Protein AF-A0A9D6NGB7-F1 (afdb_monomer_lite)

Structure (mmCIF, N/CA/C/O backbone):
data_AF-A0A9D6NGB7-F1
#
_entry.id   AF-A0A9D6NGB7-F1
#
loop_
_atom_site.group_PDB
_atom_site.id
_atom_site.type_symbol
_atom_site.label_atom_id
_atom_site.label_alt_id
_atom_site.label_comp_id
_atom_site.label_asym_id
_atom_site.label_entity_id
_atom_site.label_seq_id
_atom_site.pdbx_PDB_ins_code
_atom_site.Cartn_x
_atom_site.Cartn_y
_atom_site.Cartn_z
_atom_site.occupancy
_atom_site.B_iso_or_equiv
_atom_site.auth_seq_id
_atom_site.auth_comp_id
_atom_site.auth_asym_id
_atom_site.auth_atom_id
_atom_site.pdbx_PDB_model_num
ATOM 1 N N . GLU A 1 1 ? -18.350 3.007 12.636 1.00 78.06 1 GLU A N 1
ATOM 2 C CA . GLU A 1 1 ? -17.780 3.353 11.310 1.00 78.06 1 GLU A CA 1
ATOM 3 C C . GLU A 1 1 ? -17.789 2.134 10.390 1.00 78.06 1 GLU A C 1
ATOM 5 O O . GLU A 1 1 ? -17.838 1.021 10.893 1.00 78.06 1 GLU A O 1
ATOM 10 N N . LYS A 1 2 ? -17.762 2.313 9.060 1.00 90.50 2 LYS A N 1
ATOM 11 C CA . LYS A 1 2 ? -17.930 1.222 8.070 1.00 90.50 2 LYS A CA 1
ATOM 12 C C . LYS A 1 2 ? -16.674 0.355 7.826 1.00 90.50 2 LYS A C 1
ATOM 14 O O . LYS A 1 2 ? -16.706 -0.489 6.940 1.00 90.50 2 LYS A O 1
ATOM 19 N N . GLY A 1 3 ? -15.575 0.568 8.558 1.00 94.38 3 GLY A N 1
ATOM 20 C CA . GLY A 1 3 ? -14.343 -0.234 8.443 1.00 94.38 3 GLY A CA 1
ATOM 21 C C . GLY A 1 3 ? -13.399 0.145 7.291 1.00 94.38 3 GLY A C 1
ATOM 22 O O . GLY A 1 3 ? -12.515 -0.634 6.944 1.00 94.38 3 GLY A O 1
ATOM 23 N N . TYR A 1 4 ? -13.571 1.319 6.678 1.00 96.06 4 TYR A N 1
ATOM 24 C CA . TYR A 1 4 ? -12.687 1.816 5.617 1.00 96.06 4 TYR A CA 1
ATOM 25 C C . TYR A 1 4 ? -11.495 2.566 6.214 1.00 96.06 4 TYR A C 1
ATOM 27 O O . TYR A 1 4 ? -11.649 3.690 6.678 1.00 96.06 4 TYR A O 1
ATOM 35 N N . VAL A 1 5 ? -10.313 1.950 6.167 1.00 96.06 5 VAL A N 1
ATOM 36 C CA . VAL A 1 5 ? -9.067 2.541 6.695 1.00 96.06 5 VAL A CA 1
ATOM 37 C C . VAL A 1 5 ? -8.230 3.216 5.598 1.00 96.06 5 VAL A C 1
ATOM 39 O O . VAL A 1 5 ? -7.526 4.183 5.865 1.00 96.06 5 VAL A O 1
ATOM 42 N N . SER A 1 6 ? -8.343 2.768 4.341 1.00 95.44 6 SER A N 1
ATOM 43 C CA . SER A 1 6 ? -7.670 3.374 3.183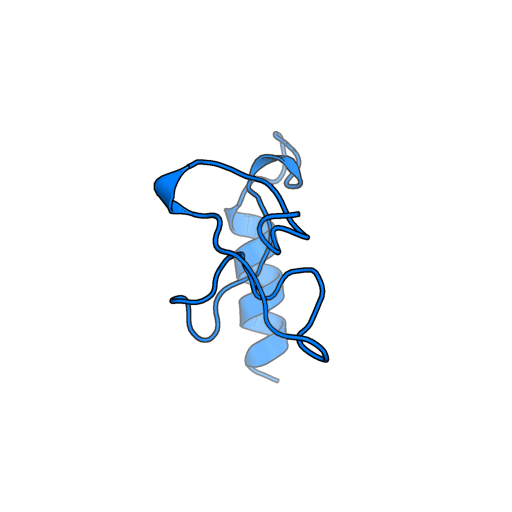 1.00 95.44 6 SER A CA 1
ATOM 44 C C . SER A 1 6 ? -8.675 3.694 2.078 1.00 95.44 6 SER A C 1
ATOM 46 O O . SER A 1 6 ? -9.275 2.796 1.484 1.00 95.44 6 SER A O 1
ATOM 48 N N . ILE A 1 7 ? -8.863 4.988 1.808 1.00 95.25 7 ILE A N 1
ATOM 49 C CA . ILE A 1 7 ? -9.854 5.506 0.857 1.00 95.25 7 ILE A CA 1
ATOM 50 C C . ILE A 1 7 ? -9.190 5.766 -0.505 1.00 95.25 7 ILE A C 1
ATOM 52 O O . ILE A 1 7 ? -8.052 6.220 -0.590 1.00 95.25 7 ILE A O 1
ATOM 56 N N . GLY A 1 8 ? -9.896 5.436 -1.585 1.00 92.81 8 GLY A N 1
ATOM 57 C CA . GLY A 1 8 ? -9.473 5.654 -2.970 1.00 92.81 8 GLY A CA 1
ATOM 58 C C . GLY A 1 8 ? -10.689 5.729 -3.892 1.00 92.81 8 GLY A C 1
ATOM 59 O O . GLY A 1 8 ? -11.785 6.049 -3.438 1.00 92.81 8 GLY A O 1
ATOM 60 N N . CYS A 1 9 ? -10.523 5.404 -5.176 1.00 94.62 9 CYS A N 1
ATOM 61 C CA . CYS A 1 9 ? -11.652 5.305 -6.103 1.00 94.62 9 CYS A CA 1
ATOM 62 C C . CYS A 1 9 ? -12.685 4.290 -5.592 1.00 94.62 9 CYS A C 1
ATOM 64 O O . CYS A 1 9 ? -12.306 3.220 -5.112 1.00 94.62 9 CYS A O 1
ATOM 66 N N . ALA A 1 10 ? -13.974 4.597 -5.762 1.00 94.69 10 ALA A N 1
ATOM 67 C CA . ALA A 1 10 ? -15.082 3.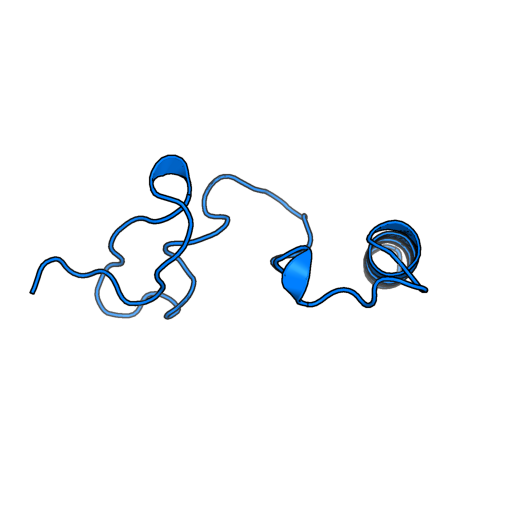764 -5.294 1.00 94.69 10 ALA A CA 1
ATOM 68 C C . ALA A 1 10 ? -14.961 2.259 -5.634 1.00 94.69 10 ALA A C 1
ATOM 70 O O . ALA A 1 10 ? -15.150 1.456 -4.724 1.00 94.69 10 ALA A O 1
ATOM 71 N N . PRO A 1 11 ? -14.591 1.833 -6.863 1.00 94.38 11 PRO A N 1
ATOM 72 C CA . PRO A 1 11 ? -14.472 0.401 -7.170 1.00 94.38 11 PRO A CA 1
ATOM 73 C C . PRO A 1 11 ? -13.226 -0.264 -6.561 1.00 94.38 11 PRO A C 1
ATOM 75 O O . PRO A 1 11 ? -13.130 -1.487 -6.528 1.00 94.38 11 PRO A O 1
ATOM 78 N N . CYS A 1 12 ? -12.258 0.525 -6.093 1.00 94.12 12 CYS A N 1
ATOM 79 C CA . CYS A 1 12 ? -10.929 0.057 -5.709 1.00 94.12 12 CYS A CA 1
ATOM 80 C C . CYS A 1 12 ? -10.676 0.082 -4.196 1.00 94.12 12 CYS A C 1
ATOM 82 O O . CYS A 1 12 ? -9.576 -0.280 -3.776 1.00 94.12 12 CYS A O 1
ATOM 84 N N . ALA A 1 13 ? -11.6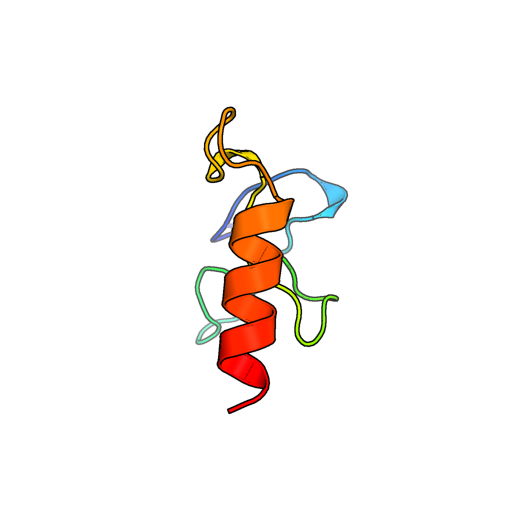45 0.536 -3.397 1.00 95.69 13 ALA A N 1
ATOM 85 C CA . ALA A 1 13 ? -11.564 0.622 -1.945 1.00 95.69 13 ALA A CA 1
ATOM 86 C C . ALA A 1 13 ? -12.610 -0.294 -1.301 1.00 95.69 13 ALA A C 1
ATOM 88 O O . ALA A 1 13 ? -13.780 -0.275 -1.672 1.00 95.69 13 ALA A O 1
ATOM 89 N N . ARG A 1 14 ? -12.192 -1.078 -0.308 1.00 96.56 14 ARG A N 1
ATOM 90 C CA . ARG A 1 14 ? -13.074 -1.940 0.488 1.00 96.56 14 ARG A CA 1
ATOM 91 C C . ARG A 1 14 ? -12.753 -1.804 1.981 1.00 96.56 14 ARG A C 1
ATOM 93 O O . ARG A 1 14 ? -11.630 -1.412 2.314 1.00 96.56 14 ARG A O 1
ATOM 100 N N . PRO A 1 15 ? -13.694 -2.137 2.879 1.00 97.38 15 PRO A N 1
ATOM 101 C CA . PRO A 1 15 ? -13.393 -2.189 4.300 1.00 97.38 15 PRO A CA 1
ATOM 102 C C . PRO A 1 15 ? -12.414 -3.329 4.611 1.00 97.38 15 PRO A C 1
ATOM 104 O O . PRO A 1 15 ? -12.345 -4.311 3.866 1.00 97.38 15 PRO A O 1
ATOM 107 N N . ILE A 1 16 ? -11.670 -3.192 5.708 1.00 97.25 16 ILE A N 1
ATOM 108 C CA . ILE A 1 16 ? -10.703 -4.192 6.186 1.00 97.25 16 ILE A CA 1
ATOM 109 C C . ILE A 1 16 ? -11.151 -4.809 7.510 1.00 97.25 16 ILE A C 1
ATOM 111 O O . ILE A 1 16 ? -11.944 -4.218 8.249 1.00 97.25 16 ILE A O 1
ATOM 115 N N . ARG A 1 17 ? -10.641 -6.003 7.818 1.00 95.81 17 ARG A N 1
ATOM 116 C CA . ARG A 1 17 ? -10.871 -6.658 9.115 1.00 95.81 17 ARG A CA 1
ATOM 117 C C . ARG A 1 17 ? -9.862 -6.186 10.169 1.00 95.81 17 ARG A C 1
ATOM 119 O O . ARG A 1 17 ? -8.768 -5.744 9.817 1.00 95.81 17 ARG A O 1
ATOM 126 N N . PRO A 1 18 ? -10.186 -6.314 11.468 1.00 95.12 18 PRO A N 1
ATOM 127 C CA . PRO A 1 18 ? -9.209 -6.095 12.529 1.00 95.12 18 PRO A CA 1
ATOM 128 C C . PRO A 1 18 ? -7.954 -6.953 12.323 1.00 95.12 18 PRO A C 1
ATOM 130 O O . PRO A 1 18 ? -8.055 -8.142 12.032 1.00 95.12 18 PRO A O 1
ATOM 133 N N . GLY A 1 19 ? -6.778 -6.339 12.467 1.00 95.06 19 GLY A N 1
ATOM 134 C CA . GLY A 1 19 ? -5.482 -7.002 12.280 1.00 95.06 19 GLY A CA 1
ATOM 135 C C . GLY A 1 19 ? -4.982 -7.061 10.832 1.00 95.06 19 GLY A C 1
ATOM 136 O O . GLY A 1 19 ? -3.824 -7.408 10.615 1.00 95.06 19 GLY A O 1
ATOM 137 N N . GLU A 1 20 ? -5.798 -6.690 9.840 1.00 95.81 20 GLU A N 1
ATOM 138 C CA . GLU A 1 20 ? -5.316 -6.535 8.466 1.00 95.81 20 GLU A CA 1
ATOM 139 C C . GLU A 1 20 ? -4.454 -5.275 8.317 1.00 95.81 20 GLU A C 1
ATOM 141 O O . GLU A 1 20 ? -4.578 -4.303 9.066 1.00 95.81 20 GLU A O 1
ATOM 146 N N . SER A 1 21 ? -3.587 -5.275 7.300 1.00 95.19 21 SER A N 1
ATOM 147 C CA . SER A 1 21 ? -2.835 -4.075 6.931 1.00 95.19 21 SER A CA 1
ATOM 148 C C . SER A 1 21 ? -3.796 -2.901 6.681 1.00 95.19 21 SER A C 1
ATOM 150 O O . SER A 1 21 ? -4.797 -3.089 5.984 1.00 95.19 21 SER A O 1
ATOM 152 N N . PRO A 1 22 ? -3.472 -1.668 7.121 1.00 95.81 22 PRO A N 1
ATOM 153 C CA . PRO A 1 22 ? -4.285 -0.479 6.845 1.00 95.81 22 PRO A CA 1
ATOM 154 C C . PRO A 1 22 ? -4.602 -0.268 5.356 1.00 95.81 22 PRO A C 1
ATOM 156 O O . PRO A 1 22 ? -5.616 0.336 5.013 1.00 95.81 22 PRO A O 1
ATOM 159 N N . ARG A 1 23 ? -3.750 -0.788 4.457 1.00 95.25 23 ARG A N 1
ATOM 160 C CA . ARG A 1 23 ? -3.934 -0.718 2.999 1.00 95.25 23 ARG A CA 1
ATOM 161 C C . ARG A 1 23 ? -4.503 -1.995 2.368 1.00 95.25 23 ARG A C 1
ATOM 163 O O . ARG A 1 23 ? -4.644 -2.029 1.152 1.00 95.25 23 ARG A O 1
ATOM 170 N N . ALA A 1 24 ? -4.881 -3.016 3.142 1.00 96.00 24 ALA A N 1
ATOM 171 C CA . ALA A 1 24 ? -5.454 -4.273 2.628 1.00 96.00 24 ALA A CA 1
ATOM 172 C C . ALA A 1 24 ? -6.798 -4.086 1.892 1.00 96.00 24 ALA A C 1
ATOM 174 O O . ALA A 1 24 ? -7.261 -4.972 1.167 1.00 96.00 24 ALA A O 1
ATOM 175 N N . GLY A 1 25 ? -7.426 -2.920 2.065 1.00 96.00 25 GLY A N 1
ATOM 176 C CA . GLY A 1 25 ? -8.618 -2.502 1.334 1.00 96.00 25 GLY A CA 1
ATOM 177 C C . GLY A 1 25 ? -8.343 -2.031 -0.100 1.00 96.00 25 GLY A C 1
ATOM 178 O O . GLY A 1 25 ? -9.283 -1.824 -0.862 1.00 96.00 25 GLY A O 1
ATOM 179 N N . ARG A 1 26 ? -7.073 -1.861 -0.482 1.00 96.25 26 ARG A N 1
ATOM 180 C CA . ARG A 1 26 ? -6.609 -1.410 -1.800 1.00 96.25 26 ARG A CA 1
ATOM 181 C C . ARG A 1 26 ? -5.745 -2.507 -2.429 1.00 96.25 26 ARG A C 1
ATOM 183 O O . ARG A 1 26 ? -5.050 -3.222 -1.715 1.00 96.25 26 ARG A O 1
ATOM 190 N N . TRP A 1 27 ? -5.782 -2.641 -3.757 1.00 93.88 27 TRP A N 1
ATOM 191 C CA . TRP A 1 27 ? -4.989 -3.637 -4.507 1.00 93.88 27 TRP A CA 1
ATOM 192 C C . TRP A 1 27 ? -5.200 -5.098 -4.061 1.00 93.88 27 TRP A C 1
ATOM 194 O O . TRP A 1 27 ? -4.302 -5.933 -4.209 1.00 93.88 27 TRP A O 1
ATOM 204 N N . TRP A 1 28 ? -6.373 -5.412 -3.502 1.00 92.69 28 TRP A N 1
ATOM 205 C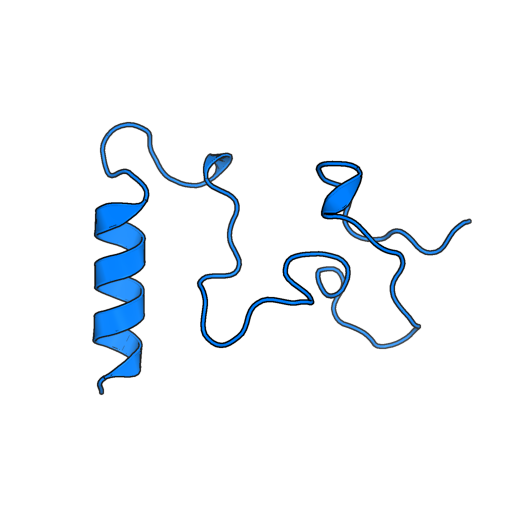 CA . TRP A 1 28 ? -6.673 -6.706 -2.881 1.00 92.69 28 TRP A CA 1
ATOM 206 C C . TRP A 1 28 ? -6.842 -7.863 -3.876 1.00 92.69 28 TRP A C 1
ATOM 208 O O . TRP A 1 28 ? -6.769 -9.022 -3.478 1.00 92.69 28 TRP A O 1
ATOM 218 N N . TRP A 1 29 ? -7.083 -7.552 -5.152 1.00 91.75 29 TRP A N 1
ATOM 219 C CA . TRP A 1 29 ? -7.209 -8.523 -6.247 1.00 91.75 29 TRP A CA 1
ATOM 220 C C . TRP A 1 29 ? -5.903 -8.733 -7.022 1.00 91.75 29 TRP A C 1
ATOM 222 O O . TRP A 1 29 ? -5.776 -9.689 -7.783 1.00 91.75 29 TRP A O 1
ATOM 232 N N . GLU A 1 30 ? -4.934 -7.836 -6.866 1.00 90.19 30 GLU A N 1
ATOM 233 C CA . GLU A 1 30 ? -3.687 -7.876 -7.621 1.00 90.19 30 GLU A CA 1
ATOM 234 C C . GLU A 1 30 ? -2.683 -8.837 -6.972 1.00 90.19 30 GLU A C 1
ATOM 236 O O . GLU A 1 30 ? -2.438 -8.769 -5.765 1.00 90.19 30 GLU A O 1
ATOM 241 N N . LYS A 1 31 ? -2.029 -9.667 -7.784 1.00 88.25 31 LYS A N 1
ATOM 242 C CA . LYS A 1 31 ? -0.938 -10.558 -7.365 1.00 88.25 31 LYS A CA 1
ATOM 243 C C . LYS A 1 31 ? 0.371 -10.060 -7.959 1.00 88.25 31 LYS A C 1
ATOM 245 O O . LYS A 1 31 ? 0.374 -9.641 -9.112 1.00 88.25 31 LYS A O 1
ATOM 250 N N . ASP A 1 32 ? 1.423 -10.032 -7.145 1.00 85.38 32 ASP A N 1
ATOM 251 C CA . ASP A 1 32 ? 2.799 -9.687 -7.542 1.00 85.38 32 ASP A CA 1
ATOM 252 C C . ASP A 1 32 ? 2.962 -8.347 -8.286 1.00 85.38 32 ASP A C 1
ATOM 254 O O . ASP A 1 32 ? 3.955 -8.104 -8.963 1.00 85.38 32 ASP A O 1
ATOM 258 N N . ALA A 1 33 ? 1.992 -7.441 -8.133 1.00 82.19 33 ALA A N 1
ATOM 259 C CA . ALA A 1 33 ? 2.001 -6.121 -8.746 1.00 82.19 33 ALA A CA 1
ATOM 260 C C . ALA A 1 33 ? 2.401 -5.033 -7.734 1.00 82.19 33 ALA A C 1
ATOM 262 O O . ALA A 1 33 ? 2.089 -5.157 -6.540 1.00 82.19 33 ALA A O 1
ATOM 263 N N . PRO A 1 34 ? 3.028 -3.932 -8.193 1.00 83.06 34 PRO A N 1
ATOM 264 C CA . PRO A 1 34 ? 3.358 -2.810 -7.329 1.00 83.06 34 PRO A CA 1
ATOM 265 C C . PRO A 1 34 ? 2.104 -2.189 -6.709 1.00 83.06 34 PRO A C 1
ATOM 267 O O . PRO A 1 34 ? 1.162 -1.807 -7.399 1.00 83.06 34 PRO A O 1
ATOM 270 N N . LYS A 1 35 ? 2.111 -2.063 -5.384 1.00 89.69 35 LYS A N 1
ATOM 271 C CA . LYS A 1 35 ? 0.968 -1.609 -4.586 1.00 89.69 35 LYS A CA 1
ATOM 272 C C . LYS A 1 35 ? 0.993 -0.100 -4.404 1.00 89.69 35 LYS A C 1
ATOM 274 O O . LYS A 1 35 ? 0.953 0.371 -3.271 1.00 89.69 35 LYS A O 1
ATOM 279 N N . GLU A 1 36 ? 1.129 0.648 -5.497 1.00 89.88 36 GLU A N 1
ATOM 280 C CA . GLU A 1 36 ? 1.233 2.102 -5.421 1.00 89.88 36 GLU A CA 1
ATOM 281 C C . GLU A 1 36 ? 0.415 2.832 -6.487 1.00 89.88 36 GLU A C 1
ATOM 283 O O . GLU A 1 36 ? 0.262 2.361 -7.613 1.00 89.88 36 GLU A O 1
ATOM 288 N N . CYS A 1 37 ? -0.189 3.961 -6.103 1.00 88.56 37 CYS A N 1
ATOM 289 C CA . CYS A 1 37 ? -1.015 4.751 -7.012 1.00 88.56 37 CYS A CA 1
ATOM 290 C C . CYS A 1 37 ? -0.130 5.486 -8.024 1.00 88.56 37 CYS A C 1
ATOM 292 O O . CYS A 1 37 ? 0.917 6.013 -7.655 1.00 88.56 37 CYS A O 1
ATOM 294 N N . GLY A 1 38 ? -0.592 5.623 -9.271 1.00 82.31 38 GLY A N 1
ATOM 295 C CA . GLY A 1 38 ? 0.123 6.401 -10.290 1.00 82.31 38 GLY A CA 1
ATOM 296 C C . GLY A 1 38 ? 0.348 7.868 -9.900 1.00 82.31 38 GLY A C 1
ATOM 297 O O . GLY A 1 38 ? 1.303 8.472 -10.366 1.00 82.31 38 GLY A O 1
ATOM 298 N N . MET A 1 39 ? -0.463 8.416 -8.985 1.00 84.00 39 MET A N 1
ATOM 299 C CA . MET A 1 39 ? -0.267 9.755 -8.405 1.00 84.00 39 MET A CA 1
ATOM 300 C C . MET A 1 39 ? 1.041 9.906 -7.619 1.00 84.00 39 MET A C 1
ATOM 302 O O . MET A 1 39 ? 1.489 11.025 -7.404 1.00 84.00 39 MET A O 1
ATOM 306 N N . HIS A 1 40 ? 1.632 8.805 -7.156 1.00 84.19 40 HIS A N 1
ATOM 307 C CA . HIS A 1 40 ? 2.901 8.825 -6.430 1.00 84.19 40 HIS A CA 1
ATOM 308 C C . HIS A 1 40 ? 4.103 8.584 -7.352 1.00 84.19 40 HIS A C 1
ATOM 310 O O . HIS A 1 40 ? 5.247 8.647 -6.904 1.00 84.19 40 HIS A O 1
ATOM 316 N N . CYS A 1 41 ? 3.866 8.313 -8.637 1.00 78.62 41 CYS A N 1
ATOM 317 C CA . CYS A 1 41 ? 4.913 8.312 -9.646 1.00 78.62 41 CYS A CA 1
ATOM 318 C C . CYS A 1 41 ? 5.129 9.749 -10.133 1.00 78.62 41 CYS A C 1
ATOM 320 O O . CYS A 1 41 ? 4.167 10.487 -10.346 1.00 78.62 41 CYS A O 1
ATOM 322 N N . SER A 1 42 ? 6.388 10.152 -10.324 1.00 75.69 42 SER A N 1
ATOM 323 C CA . SER A 1 42 ? 6.667 11.454 -10.933 1.00 75.69 42 SER A CA 1
ATOM 324 C C . SER A 1 42 ? 6.181 11.463 -12.387 1.00 75.69 42 SER A C 1
ATOM 326 O O . SER A 1 42 ? 6.212 10.431 -13.065 1.00 75.69 42 SER A O 1
AT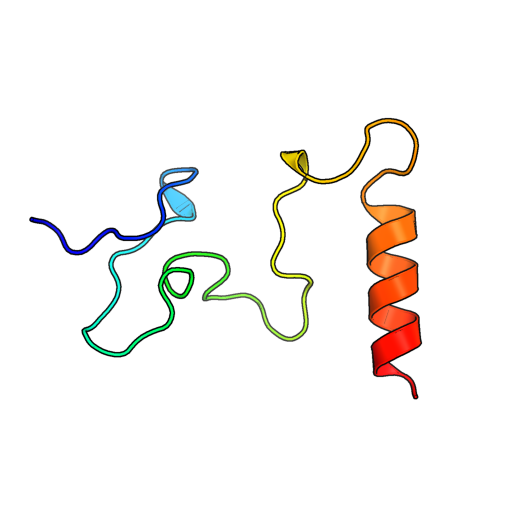OM 328 N N . ILE A 1 43 ? 5.734 12.626 -12.864 1.00 69.31 43 ILE A N 1
ATOM 329 C CA . ILE A 1 43 ? 5.261 12.796 -14.247 1.00 69.31 43 ILE A CA 1
ATOM 330 C C . ILE A 1 43 ? 6.396 12.506 -15.245 1.00 69.31 43 ILE A C 1
ATOM 332 O O . ILE A 1 43 ? 6.143 11.962 -16.315 1.00 69.31 43 ILE A O 1
ATOM 336 N N . GLU A 1 44 ? 7.639 12.818 -14.869 1.00 69.94 44 GLU A N 1
ATOM 337 C CA . GLU A 1 44 ? 8.830 12.685 -15.716 1.00 69.94 44 GLU A CA 1
ATOM 338 C C . GLU A 1 44 ? 9.335 11.238 -15.817 1.00 69.94 44 GLU A C 1
ATOM 340 O O . GLU A 1 44 ? 9.740 10.808 -16.893 1.00 69.94 44 GLU A O 1
ATOM 345 N N . THR A 1 45 ? 9.280 10.463 -14.727 1.00 64.44 45 THR A N 1
ATOM 346 C CA . THR A 1 45 ? 9.784 9.072 -14.701 1.00 64.44 45 THR A CA 1
ATOM 347 C C . THR A 1 45 ? 8.718 8.016 -14.987 1.00 64.44 45 THR A C 1
ATOM 349 O O . THR A 1 45 ? 9.045 6.892 -15.375 1.00 64.44 45 THR A O 1
ATOM 352 N N . GLY A 1 46 ? 7.435 8.363 -14.847 1.00 62.25 46 GLY A N 1
ATOM 353 C CA . GLY A 1 46 ? 6.311 7.517 -15.232 1.00 62.25 46 GLY A CA 1
ATOM 354 C C . GLY A 1 46 ? 6.251 6.143 -14.543 1.00 62.25 46 GLY A C 1
ATOM 355 O O . GLY A 1 46 ? 7.115 5.704 -13.786 1.00 62.25 46 GLY A O 1
ATOM 356 N N . VAL A 1 47 ? 5.173 5.413 -14.826 1.00 65.75 47 VAL A N 1
ATOM 357 C CA . VAL A 1 47 ? 4.920 4.064 -14.283 1.00 65.75 47 VAL A CA 1
ATOM 358 C C . VAL A 1 47 ? 5.962 3.041 -14.775 1.00 65.75 47 VAL A C 1
ATOM 360 O O . VAL A 1 47 ? 6.157 2.002 -14.141 1.00 65.75 47 VAL A O 1
ATOM 363 N N . PHE A 1 48 ? 6.645 3.328 -15.890 1.00 68.25 48 PHE A N 1
ATOM 364 C CA . PHE A 1 48 ? 7.577 2.411 -16.546 1.00 68.25 48 PHE A CA 1
ATOM 365 C C . PHE A 1 48 ? 8.865 2.193 -15.744 1.00 68.25 48 PHE A C 1
ATOM 367 O O . PHE A 1 48 ? 9.200 1.044 -15.457 1.00 68.25 48 PHE A O 1
ATOM 374 N N . GLU A 1 49 ? 9.553 3.258 -15.317 1.00 68.88 49 GLU A N 1
ATOM 375 C CA . GLU A 1 49 ? 10.810 3.108 -14.570 1.00 68.88 49 GLU A CA 1
ATOM 376 C C . GLU A 1 49 ? 10.602 2.444 -13.208 1.00 68.88 49 GLU A C 1
ATOM 378 O O . GLU A 1 49 ? 11.408 1.611 -12.788 1.00 68.88 49 GLU A O 1
ATOM 383 N N . TYR A 1 50 ? 9.509 2.784 -12.517 1.00 68.12 50 TYR A N 1
ATOM 384 C CA . TYR A 1 50 ? 9.181 2.168 -11.234 1.00 68.12 50 TYR A CA 1
ATOM 385 C C . TYR A 1 50 ? 8.862 0.678 -11.401 1.00 68.12 50 TYR A C 1
ATOM 387 O O . TYR A 1 50 ? 9.425 -0.142 -10.678 1.00 68.12 50 TYR A O 1
ATOM 395 N N . ARG A 1 51 ? 8.047 0.304 -12.403 1.00 71.06 51 ARG A N 1
ATOM 396 C CA . ARG A 1 51 ? 7.774 -1.109 -12.716 1.00 71.06 51 ARG A CA 1
ATOM 397 C C . ARG A 1 51 ? 9.040 -1.874 -13.083 1.00 71.06 51 ARG A C 1
ATOM 399 O O . ARG A 1 51 ? 9.219 -2.973 -12.574 1.00 71.06 51 ARG A O 1
ATOM 406 N N . LEU A 1 52 ? 9.915 -1.310 -13.917 1.00 75.19 52 LEU A N 1
ATOM 407 C CA . LEU A 1 52 ? 11.170 -1.959 -14.300 1.00 75.19 52 LEU A CA 1
ATOM 408 C C . LEU A 1 52 ? 12.060 -2.202 -13.074 1.00 75.19 52 LEU A C 1
ATOM 410 O O . LEU A 1 52 ? 12.536 -3.315 -12.880 1.00 75.19 52 LEU A O 1
ATOM 414 N N . LYS A 1 53 ? 12.216 -1.202 -12.195 1.00 72.19 53 LYS A N 1
ATOM 415 C CA . LYS A 1 53 ? 12.974 -1.351 -10.942 1.00 72.19 53 LYS A CA 1
ATOM 416 C C . LYS A 1 53 ? 12.372 -2.407 -10.015 1.00 72.19 53 LYS A C 1
ATOM 418 O O . LYS A 1 53 ? 13.124 -3.167 -9.416 1.00 72.19 53 LYS A O 1
ATOM 423 N N . THR A 1 54 ? 11.044 -2.466 -9.877 1.00 68.75 54 THR A N 1
ATOM 424 C CA . THR A 1 54 ? 10.386 -3.488 -9.045 1.00 68.75 54 THR A CA 1
ATOM 425 C C . THR A 1 54 ? 10.559 -4.890 -9.626 1.00 68.75 54 THR A C 1
ATOM 427 O O . THR A 1 54 ? 10.910 -5.796 -8.880 1.00 68.75 54 THR A O 1
ATOM 430 N N . LEU A 1 55 ? 10.373 -5.059 -10.939 1.00 72.81 55 LEU A N 1
ATOM 431 C CA . LEU A 1 55 ? 10.531 -6.350 -11.615 1.00 72.81 55 LEU A CA 1
ATOM 432 C C . LEU A 1 55 ? 11.973 -6.856 -11.551 1.00 72.81 55 LEU A C 1
ATOM 434 O O . LEU A 1 55 ? 12.192 -8.026 -11.259 1.00 72.81 55 LEU A O 1
ATOM 438 N N . LEU A 1 56 ? 12.956 -5.976 -11.761 1.00 78.25 56 LEU A N 1
ATOM 439 C CA . LEU A 1 56 ? 14.370 -6.331 -11.634 1.00 78.25 56 LEU A CA 1
ATOM 440 C C . LEU A 1 56 ? 14.720 -6.752 -10.199 1.00 78.25 56 LEU A C 1
ATOM 442 O O . LEU A 1 56 ? 15.412 -7.744 -10.020 1.00 78.25 56 LEU A O 1
ATOM 446 N N . LYS A 1 57 ? 14.177 -6.074 -9.177 1.00 71.06 57 LYS A N 1
ATOM 447 C CA . LYS A 1 57 ? 14.370 -6.449 -7.762 1.00 71.06 57 LYS A CA 1
ATOM 448 C C . LYS A 1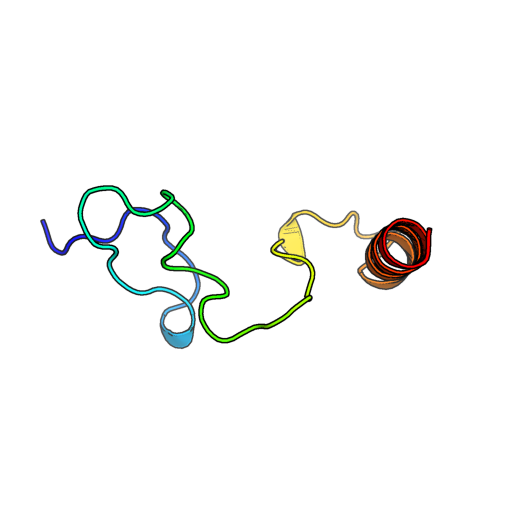 57 ? 13.729 -7.777 -7.351 1.00 71.06 57 LYS A C 1
ATOM 450 O O . LYS A 1 57 ? 14.094 -8.308 -6.314 1.00 71.06 57 LYS A O 1
ATOM 455 N N . GLN A 1 58 ? 12.719 -8.249 -8.078 1.00 64.50 58 GLN A N 1
ATOM 456 C CA . GLN A 1 58 ? 12.040 -9.523 -7.808 1.00 64.50 58 GLN A CA 1
ATOM 457 C C . GLN A 1 58 ? 12.670 -10.702 -8.566 1.00 64.50 58 GLN A C 1
ATOM 459 O O . GLN A 1 58 ? 12.275 -11.842 -8.336 1.00 64.50 58 GLN A O 1
ATOM 464 N N . ALA A 1 59 ? 13.590 -10.423 -9.495 1.00 64.25 59 ALA A N 1
ATOM 465 C CA . ALA A 1 59 ? 14.292 -11.419 -10.301 1.00 64.25 59 ALA A CA 1
ATOM 466 C C . ALA A 1 59 ? 15.665 -11.821 -9.719 1.00 64.25 59 ALA A C 1
ATOM 468 O O . ALA A 1 59 ? 16.308 -12.713 -10.271 1.00 64.25 59 ALA A O 1
ATOM 469 N N . GLU A 1 60 ? 16.096 -11.166 -8.636 1.00 55.16 60 GLU A N 1
ATOM 470 C CA . GLU A 1 60 ? 17.224 -11.555 -7.772 1.00 55.16 60 GLU A CA 1
ATOM 471 C C . GLU A 1 60 ? 16.728 -12.413 -6.600 1.00 55.16 60 GLU A C 1
ATOM 473 O O . GLU A 1 60 ? 17.429 -13.393 -6.259 1.00 55.16 60 GLU A O 1
#

Foldseek 3Di:
DQQFLDDDPPVAADHDDPPDDSCCRGCVVDDLDDRDDQVPPDPVCGPVNVRVVSVVVVVD

Radius of gyration: 13.84 Å; chains: 1; bounding box: 35×24×29 Å

Secondary structure (DSSP, 8-state):
-----S--SGGG-----TTS-TTTTSSTT-SSS----GGGS-TTTHHHHHHHHHHHHH--

pLDDT: mean 84.5, std 11.97, range [55.16, 97.38]

Sequence (60 aa):
EKGYVSIGCAPCARPIRPGESPRAGRWWWEKDAPKECGMHCSIETGVFEYRLKTLLKQAE